Protein AF-A0A959V4Z9-F1 (afdb_monomer)

Radius of gyration: 14.41 Å; Cα contacts (8 Å, |Δi|>4): 83; chains: 1; bounding box: 32×27×32 Å

Secondary structure (DSSP, 8-state):
--HHHHHHHHHHH-SEEEETTTEEEEEEEEPPEEETTTTEEEPPEEEEEEETT---

Solvent-accessible surface area (backbone atoms only — not comparable to full-atom values): 3464 Å² total; per-residue (Å²): 139,59,66,70,57,53,53,49,57,47,53,72,79,34,55,65,48,76,43,87,96,63,19,22,40,38,49,43,86,37,74,58,45,74,41,74,93,76,75,40,79,42,70,62,48,72,46,80,46,80,38,64,77,67,63,124

Mean predicted aligned error: 5.27 Å

Foldseek 3Di:
DPVVVVVVVCVVVDQKDADAPFWMKGWDWAQWDQPPVVRDTRHIDIDIDTGRPRHD

Structure (mmCIF, N/CA/C/O backbone):
data_AF-A0A959V4Z9-F1
#
_entry.id   AF-A0A959V4Z9-F1
#
loop_
_atom_site.group_PDB
_atom_site.id
_atom_site.type_symbol
_atom_site.label_atom_id
_atom_site.label_alt_id
_atom_site.label_comp_id
_atom_site.label_asym_id
_atom_site.label_entity_id
_atom_site.label_seq_id
_atom_site.pdbx_PDB_ins_code
_atom_site.Cartn_x
_atom_site.Cartn_y
_atom_site.Cartn_z
_atom_site.occupancy
_atom_site.B_iso_or_equiv
_atom_site.auth_seq_id
_atom_site.auth_comp_id
_atom_site.auth_asym_id
_atom_site.auth_atom_id
_atom_site.pdbx_PDB_model_num
ATOM 1 N N . MET A 1 1 ? -7.858 -12.810 13.440 1.00 54.69 1 MET A N 1
ATOM 2 C CA . MET A 1 1 ? -7.041 -12.214 12.358 1.00 54.69 1 MET A CA 1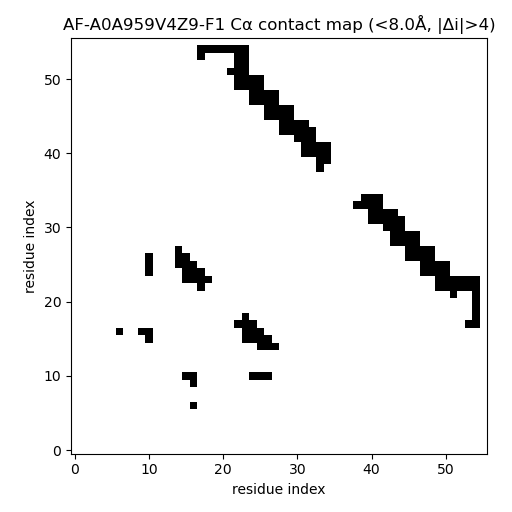
ATOM 3 C C . MET A 1 1 ? -7.952 -11.658 11.256 1.00 54.69 1 MET A C 1
ATOM 5 O O . MET A 1 1 ? -8.034 -12.254 10.194 1.00 54.69 1 MET A O 1
ATOM 9 N N . ALA A 1 2 ? -8.684 -10.566 11.506 1.00 76.31 2 ALA A N 1
ATOM 10 C CA . ALA A 1 2 ? -9.597 -9.970 10.510 1.00 76.31 2 ALA A CA 1
ATOM 11 C C . ALA A 1 2 ? -9.019 -8.658 9.947 1.00 76.31 2 ALA A C 1
ATOM 13 O O . ALA A 1 2 ? -8.755 -8.550 8.757 1.00 76.31 2 ALA A O 1
ATOM 14 N N . ILE A 1 3 ? -8.622 -7.754 10.845 1.00 85.25 3 ILE A N 1
ATOM 15 C CA . ILE A 1 3 ? -8.169 -6.397 10.508 1.00 85.25 3 ILE A CA 1
ATOM 16 C C . ILE A 1 3 ? -6.968 -6.328 9.552 1.00 85.25 3 ILE A C 1
ATOM 18 O O . ILE A 1 3 ? -6.928 -5.465 8.686 1.00 85.25 3 ILE A O 1
ATOM 22 N N . ALA A 1 4 ? -5.991 -7.234 9.665 1.00 87.75 4 ALA A N 1
ATOM 23 C CA . ALA A 1 4 ? -4.819 -7.210 8.786 1.00 87.75 4 ALA A CA 1
ATOM 24 C C . ALA A 1 4 ? -5.186 -7.509 7.322 1.00 87.75 4 ALA A C 1
ATOM 26 O O . ALA A 1 4 ? -4.608 -6.926 6.407 1.00 87.75 4 ALA A O 1
ATOM 27 N N . ARG A 1 5 ? -6.168 -8.394 7.106 1.00 90.62 5 ARG A N 1
ATOM 28 C CA . ARG A 1 5 ? -6.686 -8.706 5.771 1.00 90.62 5 ARG A CA 1
ATOM 29 C C . ARG A 1 5 ? -7.466 -7.520 5.211 1.00 90.62 5 ARG A C 1
ATOM 31 O O . ARG A 1 5 ? -7.275 -7.185 4.048 1.00 90.62 5 ARG A O 1
ATOM 38 N N . ASP A 1 6 ? -8.276 -6.872 6.042 1.00 92.06 6 ASP A N 1
ATOM 39 C CA . ASP A 1 6 ? -9.062 -5.707 5.631 1.00 92.06 6 ASP A CA 1
ATOM 40 C C . ASP A 1 6 ? -8.145 -4.534 5.252 1.00 92.06 6 ASP A C 1
ATOM 42 O O . ASP A 1 6 ? -8.309 -3.933 4.194 1.00 92.06 6 ASP A O 1
ATOM 46 N N . ILE A 1 7 ? -7.105 -4.266 6.052 1.00 90.75 7 ILE A N 1
ATOM 47 C CA . ILE A 1 7 ? -6.081 -3.258 5.734 1.00 90.75 7 ILE A CA 1
ATOM 48 C C . ILE A 1 7 ? -5.366 -3.608 4.424 1.00 90.75 7 ILE A C 1
ATOM 50 O O . ILE A 1 7 ? -5.135 -2.724 3.603 1.00 90.75 7 ILE A O 1
ATOM 54 N N . HIS A 1 8 ? -5.040 -4.883 4.194 1.00 91.12 8 HIS A N 1
ATOM 55 C CA . HIS A 1 8 ? -4.406 -5.313 2.949 1.00 91.12 8 HIS A CA 1
ATOM 56 C C . HIS A 1 8 ? -5.310 -5.091 1.727 1.00 91.12 8 HIS A C 1
ATOM 58 O O . HIS A 1 8 ? -4.851 -4.550 0.723 1.00 91.12 8 HIS A O 1
ATOM 64 N N . GLU A 1 9 ? -6.592 -5.458 1.808 1.00 92.38 9 GLU A N 1
ATOM 65 C CA . GLU A 1 9 ? -7.547 -5.237 0.716 1.00 92.38 9 GLU A CA 1
ATOM 66 C C . GLU A 1 9 ? -7.754 -3.740 0.443 1.00 92.38 9 GLU A C 1
ATOM 68 O O . GLU A 1 9 ? -7.790 -3.315 -0.715 1.00 92.38 9 GLU A O 1
ATOM 73 N N . LEU A 1 10 ? -7.813 -2.925 1.499 1.00 92.88 10 LEU A N 1
ATOM 74 C CA . LEU A 1 10 ? -7.914 -1.475 1.373 1.00 92.88 10 LEU A CA 1
ATOM 75 C C . LEU A 1 10 ? -6.658 -0.869 0.732 1.00 92.88 10 LEU A C 1
ATOM 77 O O . LEU A 1 10 ? -6.798 -0.079 -0.194 1.00 92.88 10 LEU A O 1
ATOM 81 N N . LEU A 1 11 ? -5.448 -1.269 1.136 1.00 92.62 11 LEU A N 1
ATOM 82 C CA . LEU A 1 11 ? -4.189 -0.789 0.537 1.00 92.62 11 LEU A CA 1
ATOM 83 C C . LEU A 1 11 ? -3.974 -1.283 -0.902 1.00 92.62 11 LEU A C 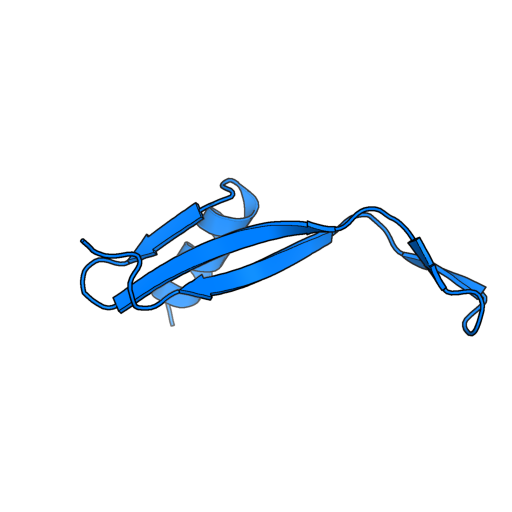1
ATOM 85 O O . LEU A 1 11 ? -3.242 -0.671 -1.686 1.00 92.62 11 LEU A O 1
ATOM 89 N N . TYR A 1 12 ? -4.616 -2.390 -1.279 1.00 91.00 12 TYR A N 1
ATOM 90 C CA . TYR A 1 12 ? -4.612 -2.842 -2.666 1.00 91.00 12 TYR A CA 1
ATOM 91 C C . TYR A 1 12 ? -5.357 -1.848 -3.569 1.00 91.00 12 TYR A C 1
ATOM 93 O O . TYR A 1 12 ? -4.887 -1.531 -4.663 1.00 91.00 12 TYR A O 1
ATOM 101 N N . ARG A 1 13 ? -6.492 -1.314 -3.098 1.00 90.94 13 ARG A N 1
ATOM 102 C CA . ARG A 1 13 ? -7.353 -0.394 -3.865 1.00 90.94 13 ARG A CA 1
ATOM 103 C C . ARG A 1 13 ? -7.053 1.088 -3.640 1.00 90.94 13 ARG A C 1
ATOM 105 O O . ARG A 1 13 ? -7.349 1.895 -4.515 1.00 90.94 13 ARG A O 1
ATOM 112 N N . HIS A 1 14 ? -6.478 1.443 -2.498 1.00 92.31 14 HIS A N 1
ATOM 113 C CA . HIS A 1 14 ? -6.251 2.819 -2.071 1.00 92.31 14 HIS A CA 1
ATOM 114 C C . HIS A 1 14 ? -4.796 3.042 -1.684 1.00 92.31 14 HIS A C 1
ATOM 116 O O . HIS A 1 14 ? -4.123 2.139 -1.197 1.00 92.31 14 HIS A O 1
ATOM 122 N N . ASP A 1 15 ? -4.328 4.275 -1.854 1.00 89.38 15 ASP A N 1
ATOM 123 C CA . ASP A 1 15 ? -2.939 4.616 -1.552 1.00 89.38 15 ASP A CA 1
ATOM 124 C C . ASP A 1 15 ? -2.723 5.069 -0.101 1.00 89.38 15 ASP A C 1
ATOM 126 O O . ASP A 1 15 ? -1.585 5.216 0.337 1.00 89.38 15 ASP A O 1
ATOM 130 N N . CYS A 1 16 ? -3.798 5.276 0.664 1.00 90.56 16 CYS A N 1
ATOM 131 C CA . CYS A 1 16 ? -3.737 5.632 2.077 1.00 90.56 16 CYS A CA 1
ATOM 132 C C . CYS A 1 16 ? -4.886 4.976 2.850 1.00 90.56 16 CYS A C 1
ATOM 134 O O . CYS A 1 16 ? -6.043 5.056 2.435 1.00 90.56 16 CYS A O 1
ATOM 136 N N . VAL A 1 17 ? -4.570 4.352 3.984 1.00 92.75 17 VAL A N 1
ATOM 137 C CA . VAL A 1 17 ? -5.539 3.763 4.916 1.00 92.75 17 VAL A CA 1
ATOM 138 C C . VAL A 1 17 ? -5.236 4.278 6.312 1.00 92.75 17 VAL A C 1
ATOM 140 O O . VAL A 1 17 ? -4.163 4.018 6.852 1.00 92.75 17 VAL A O 1
ATOM 143 N N . VAL A 1 18 ? -6.184 4.992 6.915 1.00 90.81 18 VAL A N 1
ATOM 144 C CA . VAL A 1 18 ? -6.047 5.531 8.273 1.00 90.81 18 VAL A CA 1
ATOM 145 C C . VAL A 1 18 ? -6.832 4.669 9.246 1.00 90.81 18 VAL A C 1
ATOM 147 O O . VAL A 1 18 ? -8.016 4.412 9.044 1.00 90.81 18 VAL A O 1
ATOM 150 N N . VAL A 1 19 ? -6.167 4.241 10.314 1.00 89.88 19 VAL A N 1
ATOM 151 C CA . VAL A 1 19 ? -6.767 3.521 11.435 1.00 89.88 19 VAL A CA 1
ATOM 152 C C . VAL A 1 19 ? -6.831 4.488 12.623 1.00 89.88 19 VAL A C 1
ATOM 154 O O . VAL A 1 19 ? -5.788 4.811 13.207 1.00 89.88 19 VAL A O 1
ATOM 157 N N . PRO A 1 20 ? -8.030 4.982 12.985 1.00 88.12 20 PRO A N 1
ATOM 158 C CA . PRO A 1 20 ? -8.197 5.916 14.094 1.00 88.12 20 PRO A CA 1
ATOM 159 C C . PRO A 1 20 ? -7.582 5.378 15.391 1.00 88.12 20 PRO A C 1
ATOM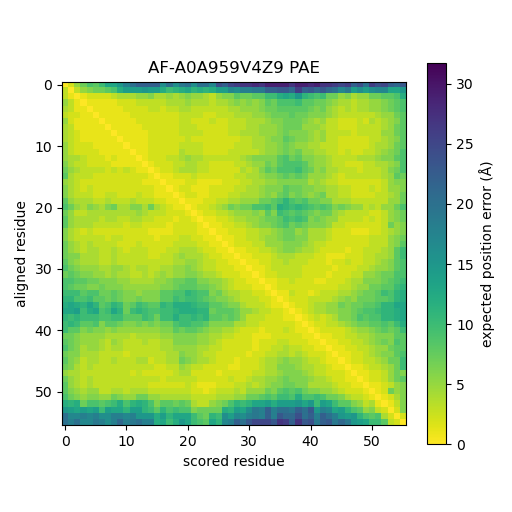 161 O O . PRO A 1 20 ? -7.775 4.215 15.740 1.00 88.12 20 PRO A O 1
ATOM 164 N N . GLY A 1 21 ? -6.825 6.220 16.098 1.00 86.00 21 GLY A N 1
ATOM 165 C CA . GLY A 1 21 ? -6.144 5.849 17.346 1.00 86.00 21 GLY A CA 1
ATOM 166 C C . GLY A 1 21 ? -4.919 4.938 17.185 1.00 86.00 21 GLY A C 1
ATOM 167 O O . GLY A 1 21 ? -4.315 4.577 18.190 1.00 86.00 21 GLY A O 1
ATOM 168 N N . PHE A 1 22 ? -4.536 4.577 15.954 1.00 88.12 22 PHE A N 1
ATOM 169 C CA . PHE A 1 22 ? -3.368 3.735 15.680 1.00 88.12 22 PHE A CA 1
ATOM 170 C C . PHE A 1 22 ? -2.343 4.420 14.768 1.00 88.12 22 PHE A C 1
ATOM 172 O O . PHE A 1 22 ? -1.161 4.467 15.100 1.00 88.12 22 PHE A O 1
ATOM 179 N N . GLY A 1 23 ? -2.778 4.945 13.622 1.00 90.50 23 GLY A N 1
ATOM 180 C CA . GLY A 1 23 ? -1.884 5.532 12.622 1.00 90.50 23 GLY A CA 1
ATOM 181 C C . GLY A 1 23 ? -2.432 5.416 11.204 1.00 90.50 23 GLY A C 1
ATOM 182 O O . GLY A 1 23 ? -3.544 4.939 10.989 1.00 90.50 23 GLY A O 1
ATOM 183 N N . GLY A 1 24 ? -1.638 5.828 10.221 1.00 92.69 24 GLY A N 1
ATOM 184 C CA . GLY A 1 24 ? -1.950 5.707 8.802 1.00 92.69 24 GLY A CA 1
ATOM 185 C C . GLY A 1 24 ? -0.913 4.891 8.041 1.00 92.69 24 GLY A C 1
ATOM 186 O O . GLY A 1 24 ? 0.290 5.031 8.249 1.00 92.69 24 GLY A O 1
ATOM 187 N N . PHE A 1 25 ? -1.389 4.049 7.136 1.00 93.12 25 PHE A N 1
ATOM 188 C CA . PHE A 1 25 ? -0.587 3.341 6.150 1.00 93.12 25 PHE A CA 1
ATOM 189 C C . PHE A 1 25 ? -0.643 4.108 4.835 1.00 93.12 25 PHE A C 1
ATOM 191 O O . PHE A 1 25 ? -1.732 4.410 4.354 1.00 93.12 25 PHE A O 1
ATOM 198 N N . LEU A 1 26 ? 0.513 4.405 4.252 1.00 91.69 26 LEU A N 1
ATOM 199 C CA . LEU A 1 26 ? 0.630 5.013 2.933 1.00 91.69 26 LEU A CA 1
ATOM 200 C C . LEU A 1 26 ? 1.330 4.040 2.000 1.00 91.69 26 LEU A C 1
ATOM 202 O O . LEU A 1 26 ? 2.305 3.399 2.389 1.00 91.69 26 LEU A O 1
ATOM 206 N N . THR A 1 27 ? 0.865 3.963 0.760 1.00 93.25 27 THR A N 1
ATOM 207 C CA . THR A 1 27 ? 1.564 3.238 -0.291 1.00 93.25 27 THR A CA 1
ATOM 208 C C . THR A 1 27 ? 2.206 4.199 -1.272 1.00 93.25 27 THR A C 1
ATOM 210 O O . THR A 1 27 ? 1.559 5.128 -1.752 1.00 93.25 27 THR A O 1
ATOM 213 N N . HIS A 1 28 ? 3.453 3.933 -1.628 1.00 91.44 28 HIS A N 1
ATOM 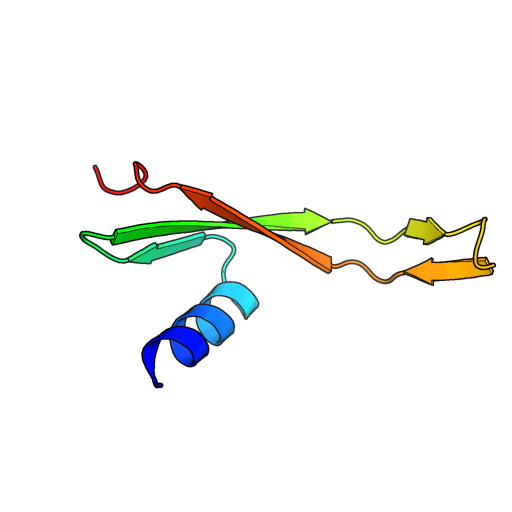214 C CA . HIS A 1 28 ? 4.159 4.632 -2.687 1.00 91.44 28 HIS A CA 1
ATOM 215 C C . HIS A 1 28 ? 4.312 3.714 -3.889 1.00 91.44 28 HIS A C 1
ATOM 217 O O . HIS A 1 28 ? 4.707 2.554 -3.758 1.00 91.44 28 HIS A O 1
ATOM 223 N N . TYR A 1 29 ? 4.008 4.236 -5.073 1.00 92.88 29 TYR A N 1
ATOM 224 C CA . TYR A 1 29 ? 4.249 3.507 -6.306 1.00 92.88 29 TYR A CA 1
ATOM 225 C C . TYR A 1 29 ? 5.751 3.290 -6.500 1.00 92.88 29 TYR A C 1
ATOM 227 O O . TYR A 1 29 ? 6.533 4.238 -6.571 1.00 92.88 29 TYR A O 1
ATOM 235 N N . ARG A 1 30 ? 6.138 2.025 -6.613 1.00 93.75 30 ARG A N 1
ATOM 236 C CA . ARG A 1 30 ? 7.476 1.600 -6.992 1.00 93.75 30 ARG A CA 1
ATOM 237 C C . ARG A 1 30 ? 7.435 1.189 -8.466 1.00 93.75 30 ARG A C 1
ATOM 239 O O . ARG A 1 30 ? 6.746 0.221 -8.797 1.00 93.75 30 ARG A O 1
ATOM 246 N N . PRO A 1 31 ? 8.167 1.877 -9.356 1.00 93.50 31 PRO A N 1
ATOM 247 C CA . PRO A 1 31 ? 8.195 1.517 -10.766 1.00 93.50 31 PRO A CA 1
ATOM 248 C C . PRO A 1 31 ? 8.829 0.139 -10.982 1.00 93.50 31 PRO A C 1
ATOM 250 O O . PRO A 1 31 ? 9.613 -0.344 -10.158 1.00 93.50 31 PRO A O 1
ATOM 253 N N . ALA A 1 32 ? 8.498 -0.474 -12.120 1.00 95.38 32 ALA A N 1
ATOM 254 C CA . ALA A 1 32 ? 9.183 -1.668 -12.598 1.00 95.38 32 ALA A CA 1
ATOM 255 C C . ALA A 1 32 ? 10.688 -1.395 -12.720 1.00 95.38 32 ALA A C 1
ATOM 257 O O . ALA A 1 32 ? 11.093 -0.297 -13.111 1.00 95.38 32 ALA A O 1
ATOM 258 N N . ARG A 1 33 ? 11.518 -2.386 -12.397 1.00 94.69 33 ARG A N 1
ATOM 259 C CA . ARG A 1 33 ? 12.978 -2.250 -12.473 1.00 94.69 33 ARG A CA 1
ATOM 260 C C . ARG A 1 33 ? 13.626 -3.533 -12.952 1.00 94.69 33 ARG A C 1
ATOM 262 O O . ARG A 1 33 ? 13.113 -4.620 -12.701 1.00 94.69 33 ARG A O 1
ATOM 269 N N . VAL A 1 34 ? 14.775 -3.400 -13.594 1.00 95.38 34 VAL A N 1
ATOM 270 C CA . VAL A 1 34 ? 15.609 -4.541 -13.969 1.00 95.38 34 VAL A CA 1
ATOM 271 C C . VAL 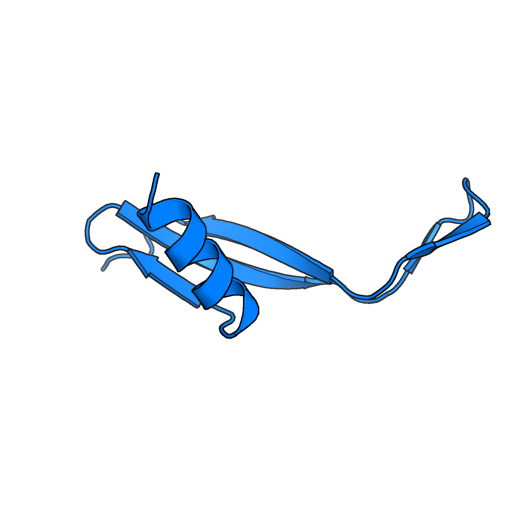A 1 34 ? 16.631 -4.762 -12.859 1.00 95.38 34 VAL A C 1
ATOM 273 O O . VAL A 1 34 ? 17.349 -3.845 -12.471 1.00 95.38 34 VAL A O 1
ATOM 276 N N . ASP A 1 35 ? 16.645 -5.966 -12.306 1.00 94.19 35 ASP A N 1
ATOM 277 C CA . ASP A 1 35 ? 17.676 -6.441 -11.392 1.00 94.19 35 ASP A CA 1
ATOM 278 C C . ASP A 1 35 ? 18.765 -7.120 -12.229 1.00 94.19 35 ASP A C 1
ATOM 280 O O . ASP A 1 35 ? 18.653 -8.295 -12.584 1.00 94.19 35 ASP A O 1
ATOM 284 N N . GLU A 1 36 ? 19.795 -6.352 -12.588 1.00 93.44 36 GLU A N 1
ATOM 285 C CA . GLU A 1 36 ? 20.900 -6.812 -13.440 1.00 93.44 36 GLU A CA 1
ATOM 286 C C . GLU A 1 36 ? 21.715 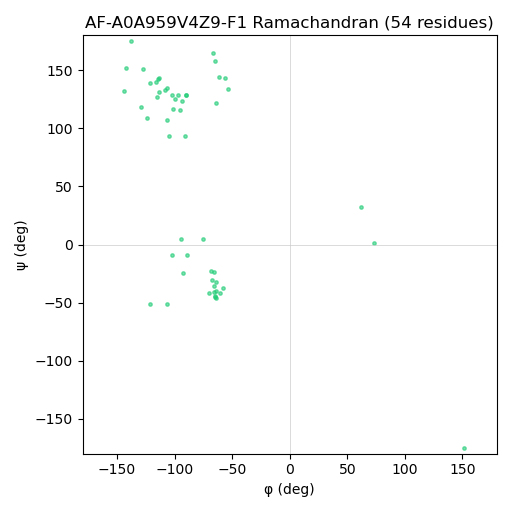-7.936 -12.791 1.00 93.44 36 GLU A C 1
ATOM 288 O O . GLU A 1 36 ? 22.170 -8.842 -13.484 1.00 93.44 36 GLU A O 1
ATOM 293 N N . ALA A 1 37 ? 21.844 -7.935 -11.460 1.00 94.19 37 ALA A N 1
ATOM 294 C CA . ALA A 1 37 ? 22.597 -8.957 -10.735 1.00 94.19 37 ALA A CA 1
ATOM 295 C C . ALA A 1 37 ? 21.922 -10.333 -10.810 1.00 94.19 37 ALA A C 1
ATOM 297 O O . ALA A 1 37 ? 22.592 -11.365 -10.779 1.00 94.19 37 ALA A O 1
ATOM 298 N N . ARG A 1 38 ? 20.588 -10.350 -10.899 1.00 93.56 38 ARG A N 1
ATOM 299 C CA . ARG A 1 38 ? 19.790 -11.577 -11.018 1.00 93.56 38 ARG A CA 1
ATOM 300 C C . ARG A 1 38 ? 19.307 -11.852 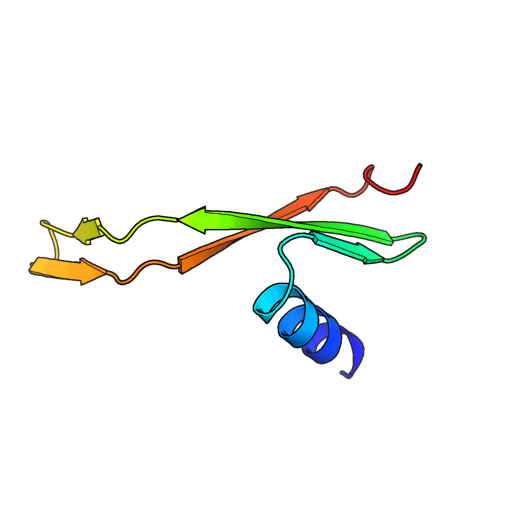-12.440 1.00 93.56 38 ARG A C 1
ATOM 302 O O . ARG A 1 38 ? 18.753 -12.921 -12.678 1.00 93.56 38 ARG A O 1
ATOM 309 N N . GLY A 1 39 ? 19.488 -10.909 -13.364 1.00 93.94 39 GLY A N 1
ATOM 310 C CA . GLY A 1 39 ? 18.937 -10.980 -14.717 1.00 93.94 39 GLY A CA 1
ATOM 311 C C . GLY A 1 39 ? 17.404 -11.013 -14.742 1.00 93.94 39 GLY A C 1
ATOM 312 O O . GLY A 1 39 ? 16.823 -11.670 -15.601 1.00 93.94 39 GLY A O 1
ATOM 313 N N . LEU A 1 40 ? 16.738 -10.358 -13.782 1.00 96.12 40 LEU A N 1
ATOM 314 C CA . LEU A 1 40 ? 15.278 -10.403 -13.626 1.00 96.12 40 LEU A CA 1
ATOM 315 C C . LEU A 1 40 ? 14.639 -9.041 -13.880 1.00 96.12 40 LEU A C 1
ATOM 317 O O . LEU A 1 40 ? 15.138 -8.012 -13.437 1.00 96.12 40 LEU A O 1
ATOM 321 N N . VAL A 1 41 ? 13.469 -9.042 -14.517 1.00 94.75 41 VAL A N 1
ATOM 322 C CA . VAL A 1 41 ? 12.611 -7.855 -14.598 1.00 94.75 41 VAL A CA 1
ATOM 323 C C . VAL A 1 41 ? 11.578 -7.933 -13.483 1.00 94.75 41 VAL A C 1
ATOM 325 O O . VAL A 1 41 ? 10.749 -8.841 -13.450 1.00 94.75 41 VAL A O 1
ATOM 328 N N . LEU A 1 42 ? 11.638 -6.985 -12.553 1.00 95.50 42 LEU A N 1
ATOM 329 C CA . LEU A 1 42 ? 10.690 -6.871 -11.455 1.00 95.50 42 LEU A CA 1
ATOM 330 C C . LEU A 1 42 ? 9.516 -5.979 -11.884 1.00 95.50 42 LEU A C 1
ATOM 332 O O . LEU A 1 42 ? 9.750 -4.860 -12.356 1.00 95.50 42 LEU A O 1
ATOM 336 N N . PRO A 1 43 ? 8.264 -6.441 -11.716 1.00 94.81 43 PRO A N 1
ATOM 337 C CA . PRO A 1 43 ? 7.081 -5.661 -12.056 1.00 94.81 43 PRO A CA 1
ATOM 338 C C . PRO A 1 43 ? 6.939 -4.431 -11.145 1.00 94.81 43 PRO A C 1
ATOM 340 O O . PRO A 1 43 ? 7.580 -4.361 -10.088 1.00 94.81 43 PRO A O 1
ATOM 343 N N . PRO A 1 44 ? 6.089 -3.460 -11.524 1.00 93.88 44 PRO A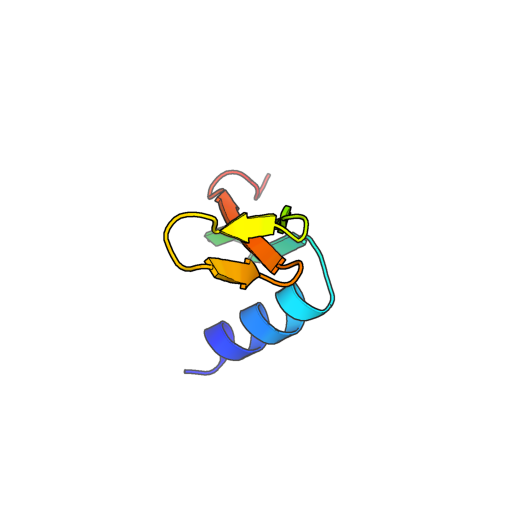 N 1
ATOM 344 C CA . PRO A 1 44 ? 5.763 -2.360 -10.633 1.00 93.88 44 PRO A CA 1
ATOM 345 C C . PRO A 1 44 ? 5.093 -2.891 -9.362 1.00 93.88 44 PRO A C 1
ATOM 347 O O . PRO A 1 44 ? 4.335 -3.862 -9.392 1.00 93.88 44 PRO A O 1
ATOM 350 N N . ALA A 1 45 ? 5.386 -2.250 -8.239 1.00 93.44 45 ALA A N 1
ATOM 351 C CA . ALA A 1 45 ? 4.918 -2.662 -6.925 1.00 93.44 45 ALA A CA 1
ATOM 352 C C . ALA A 1 45 ? 4.479 -1.448 -6.101 1.00 93.44 45 ALA A C 1
ATOM 354 O O . ALA A 1 45 ? 4.619 -0.301 -6.521 1.00 93.44 45 ALA A O 1
ATOM 355 N N . LYS A 1 46 ? 3.943 -1.704 -4.911 1.00 92.00 46 LYS A N 1
ATOM 356 C CA . LYS A 1 46 ? 3.616 -0.672 -3.930 1.00 92.00 46 LYS A CA 1
ATOM 357 C C . LYS A 1 46 ? 4.483 -0.867 -2.692 1.00 92.00 46 LYS A C 1
ATOM 359 O O . LYS A 1 46 ? 4.497 -1.956 -2.122 1.00 92.00 46 LYS A O 1
ATOM 364 N N . ASP A 1 47 ? 5.179 0.184 -2.283 1.00 92.38 47 ASP A N 1
ATOM 365 C CA . ASP A 1 47 ? 5.908 0.226 -1.019 1.00 92.38 47 ASP A CA 1
ATOM 366 C C . ASP A 1 47 ? 5.012 0.762 0.077 1.00 92.38 47 ASP A C 1
ATOM 368 O O . ASP A 1 47 ? 4.418 1.820 -0.087 1.00 92.38 47 ASP A O 1
ATOM 372 N N . ILE A 1 48 ? 4.923 0.045 1.192 1.00 92.12 48 ILE A N 1
ATOM 373 C CA . ILE A 1 48 ? 4.058 0.420 2.307 1.00 92.12 48 ILE A CA 1
ATOM 374 C C . ILE A 1 48 ? 4.901 1.106 3.381 1.00 92.12 48 ILE A C 1
ATOM 376 O O . ILE A 1 48 ? 5.866 0.535 3.887 1.00 92.12 48 ILE A O 1
ATOM 380 N N . SER A 1 49 ? 4.480 2.306 3.756 1.00 91.88 49 SER A N 1
ATOM 381 C CA . SER A 1 49 ? 5.010 3.097 4.861 1.00 91.88 49 SER A CA 1
ATOM 382 C C . SER A 1 49 ? 3.943 3.232 5.941 1.00 91.88 49 SER A C 1
ATOM 384 O O . SER A 1 49 ? 2.760 3.383 5.641 1.00 91.88 49 SER A O 1
ATOM 386 N N . PHE A 1 50 ? 4.351 3.213 7.207 1.00 91.69 50 PHE A N 1
ATOM 387 C CA . PHE A 1 50 ? 3.454 3.458 8.333 1.00 91.69 50 PHE A CA 1
ATOM 388 C C . PHE A 1 50 ? 3.831 4.760 9.033 1.00 91.69 50 PHE A C 1
ATOM 390 O O . PHE A 1 50 ? 4.995 4.981 9.365 1.00 91.69 50 PHE A O 1
ATOM 397 N N . ASN A 1 51 ? 2.834 5.605 9.274 1.00 88.31 51 ASN A N 1
ATOM 398 C CA . ASN A 1 51 ? 2.967 6.843 10.019 1.00 88.31 51 ASN A CA 1
ATOM 399 C C . ASN A 1 51 ? 1.975 6.855 11.189 1.00 88.31 51 ASN A C 1
ATOM 401 O O . ASN A 1 51 ? 0.771 7.022 10.998 1.00 88.31 51 ASN A O 1
ATOM 405 N N . LYS A 1 52 ? 2.492 6.719 12.412 1.00 84.88 52 LYS A N 1
ATOM 406 C CA . LYS A 1 52 ? 1.690 6.746 13.646 1.00 84.88 52 LYS A CA 1
ATOM 407 C C . LYS A 1 52 ? 1.036 8.107 13.924 1.00 84.88 52 LYS A C 1
ATOM 409 O O . LYS A 1 52 ? 0.016 8.160 14.596 1.00 84.88 52 LYS A O 1
ATOM 414 N N . ASP A 1 53 ? 1.597 9.189 13.385 1.00 79.56 53 ASP A N 1
ATOM 415 C CA . ASP A 1 53 ? 1.175 10.567 13.658 1.00 79.56 53 ASP A CA 1
ATOM 416 C C . ASP A 1 53 ? 0.170 11.092 12.609 1.00 79.56 53 ASP A C 1
ATOM 418 O O . ASP A 1 53 ? -0.228 12.252 12.649 1.00 79.56 53 ASP A O 1
ATOM 422 N N . LEU A 1 54 ? -0.274 10.243 11.668 1.00 67.38 54 LEU A N 1
ATOM 423 C CA . LEU A 1 54 ? -1.24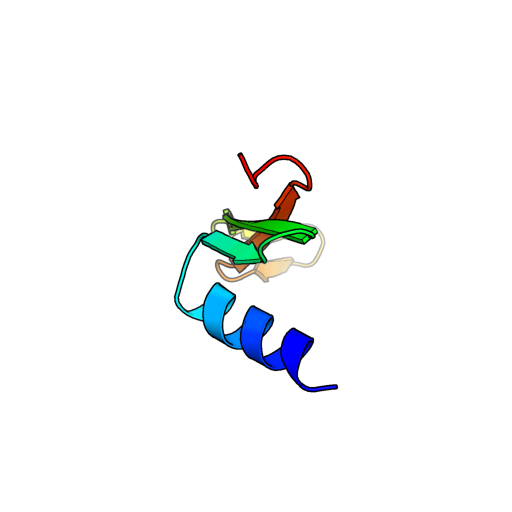8 10.604 10.623 1.00 67.38 54 LEU A CA 1
ATOM 424 C C . LEU A 1 54 ? -2.700 10.712 11.134 1.00 67.38 54 LEU A C 1
ATOM 426 O O . LEU A 1 54 ? -3.626 10.902 10.348 1.00 67.38 54 LEU A O 1
ATOM 430 N N . VAL A 1 55 ? -2.906 10.564 12.440 1.00 57.25 55 VAL A N 1
ATOM 431 C CA . VAL A 1 55 ? -4.197 10.748 13.103 1.00 57.25 55 VAL A CA 1
ATOM 432 C C . VAL A 1 55 ? -4.121 12.089 13.826 1.00 57.25 55 VAL A C 1
ATOM 434 O O . VAL A 1 55 ? -3.581 12.168 14.927 1.00 57.25 55 VAL A O 1
ATOM 437 N N . ARG A 1 56 ? -4.582 13.155 13.170 1.00 50.19 56 ARG A N 1
ATOM 438 C CA . ARG A 1 56 ? -4.720 14.479 13.782 1.00 50.19 56 ARG A CA 1
ATOM 439 C C . ARG A 1 56 ? -6.184 14.862 13.876 1.00 50.19 56 ARG A C 1
ATOM 441 O O . ARG A 1 56 ? -6.913 14.574 12.903 1.00 50.19 56 ARG A O 1
#

pLDDT: mean 88.93, std 9.59, range [50.19, 96.12]

Sequence (56 aa):
MAIARDIHELLYRHDCVVVPGFGGFLTHYRPARVDEARGLVLPPAKDISFNKDLVR

Nearest PDB structures (foldseek):
  4qju-assembly1_B  TM=6.117E-01  e=9.186E-03  Staphylococcus aureus subsp. aureus Mu50
  4yf0-assembly1_B  TM=6.811E-01  e=1.780E-02  Escherichia coli
  1owf-assembly1_B  TM=6.812E-01  e=1.891E-02  Escherichia coli
  5j0n-assembly1_L  TM=7.353E-01  e=4.389E-02  Escherichia coli
  3rhi-assembly1_B  TM=6.116E-01  e=3.059E-02  Bacillus anthracis str. Sterne